Protein AF-Q2KKU9-F1 (afdb_monomer_lite)

Foldseek 3Di:
DDPDDDPDDQDEAEAEPPVDPPDPDDPVNSCVVCVVVVHHYFYAYPPVRPRVCVVVVD

Secondary structure (DSSP, 8-state):
------S-----EEEE-TT-S--SS-HHHHHHHHHHHT--EEEEBTTTTBTHHHHHH-

Sequence (58 aa):
TRVKDSEDVPMVLVGNKCDLPSRTVDTKQAQDLARSYGIPFIETSAKTRQGVDDAFTR

InterPro domains:
  IPR001806 Small GTPase [PF00071] (4-57)
  IPR001806 Small GTPase [PS51421] (1-58)
  IPR005225 Small GTP-binding domain [TIGR00231] (2-56)
  IPR020849 Small GTPase, Ras-type [PTHR24070] (2-57)
  IPR027417 P-loop containing nucleoside triphosphate hydrolase [G3DSA:3.40.50.300] (1-58)
  IPR027417 P-loop containing nucleoside triphosphate hydrolase [SSF52540] (5-57)

Radius of gyration: 13.5 Å; chains: 1; bounding box: 40×22×24 Å

Organism: Siniperca chuatsi (NCBI:txid119488)

Structure (mmCIF, N/CA/C/O backbone):
data_AF-Q2KKU9-F1
#
_entry.id   AF-Q2KKU9-F1
#
loop_
_atom_site.group_PDB
_atom_site.id
_atom_site.type_symbol
_atom_site.label_atom_id
_atom_site.label_alt_id
_atom_site.lab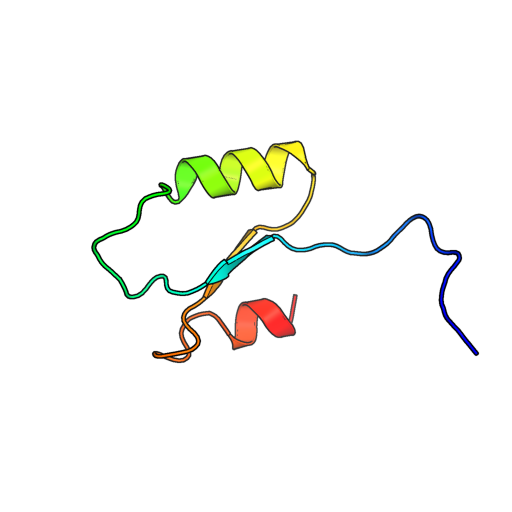el_comp_id
_atom_site.label_asym_id
_atom_site.label_entity_id
_atom_site.label_seq_id
_atom_site.pdbx_PDB_ins_code
_atom_site.Cartn_x
_atom_site.Cartn_y
_atom_site.Cartn_z
_atom_site.occupancy
_atom_site.B_iso_or_equiv
_atom_site.auth_seq_id
_atom_site.auth_comp_id
_atom_site.auth_asym_id
_atom_site.auth_atom_id
_atom_site.pdbx_PDB_model_num
ATOM 1 N N . THR A 1 1 ? -32.281 -10.849 0.956 1.00 43.06 1 THR A N 1
ATOM 2 C CA . THR A 1 1 ? -32.560 -9.772 1.931 1.00 43.06 1 THR A CA 1
ATOM 3 C C . THR A 1 1 ? -31.438 -8.767 1.813 1.00 43.06 1 THR A C 1
ATOM 5 O O . THR A 1 1 ? -30.285 -9.170 1.845 1.00 43.06 1 THR A O 1
ATOM 8 N N . ARG A 1 2 ? -31.746 -7.512 1.475 1.00 51.53 2 ARG A N 1
ATOM 9 C CA . ARG A 1 2 ? -30.753 -6.509 1.065 1.00 51.53 2 ARG A CA 1
ATOM 10 C C . ARG A 1 2 ? -30.015 -6.015 2.311 1.00 51.53 2 ARG A C 1
ATOM 12 O O . ARG A 1 2 ? -30.610 -5.313 3.116 1.00 51.53 2 ARG A O 1
ATOM 19 N N . VAL A 1 3 ? -28.764 -6.434 2.474 1.00 52.88 3 VAL A N 1
ATOM 20 C CA . VAL A 1 3 ? -27.878 -6.023 3.572 1.00 52.88 3 VAL A CA 1
ATOM 21 C C . VAL A 1 3 ? -27.575 -4.536 3.373 1.00 52.88 3 VAL A C 1
ATOM 23 O O . VAL A 1 3 ? -26.808 -4.182 2.480 1.00 52.88 3 VAL A O 1
ATOM 26 N N . LYS A 1 4 ? -28.290 -3.649 4.071 1.00 61.28 4 LYS A N 1
ATOM 27 C CA . LYS A 1 4 ? -28.087 -2.194 3.969 1.00 61.28 4 LYS A CA 1
ATOM 28 C C . LYS A 1 4 ? -28.015 -1.454 5.304 1.00 61.28 4 LYS A C 1
ATOM 30 O O . LYS A 1 4 ? -27.872 -0.243 5.267 1.00 61.28 4 LYS A O 1
ATOM 35 N N . ASP A 1 5 ? -27.997 -2.146 6.437 1.00 55.72 5 ASP A N 1
ATOM 36 C CA . ASP A 1 5 ? -27.984 -1.484 7.747 1.00 55.72 5 ASP A CA 1
ATOM 37 C C . ASP A 1 5 ? -26.962 -2.140 8.683 1.00 55.72 5 ASP A C 1
ATOM 39 O O . ASP A 1 5 ? -27.286 -2.735 9.707 1.00 55.72 5 ASP A O 1
ATOM 43 N N . SER A 1 6 ? -25.692 -2.088 8.292 1.00 56.44 6 SER A N 1
ATOM 44 C CA . SER A 1 6 ? -24.574 -2.302 9.211 1.00 56.44 6 SER A CA 1
ATOM 45 C C . SER A 1 6 ? -23.633 -1.122 9.033 1.00 56.44 6 SER A C 1
ATOM 47 O O . SER A 1 6 ? -23.047 -0.961 7.967 1.00 56.44 6 SER A O 1
ATOM 49 N N . GLU A 1 7 ? -23.565 -0.256 10.045 1.00 59.44 7 GLU A N 1
ATOM 50 C CA . GLU A 1 7 ? -22.663 0.907 10.064 1.00 59.44 7 GLU A CA 1
ATOM 51 C C . GLU A 1 7 ? -21.184 0.480 10.153 1.00 59.44 7 GLU A C 1
ATOM 53 O O . GLU A 1 7 ? -20.294 1.248 9.799 1.00 59.44 7 GLU A O 1
ATOM 58 N N . ASP A 1 8 ? -20.937 -0.778 10.528 1.00 60.62 8 ASP A N 1
ATOM 59 C CA . ASP A 1 8 ? -19.634 -1.438 10.521 1.00 60.62 8 ASP A CA 1
ATOM 60 C C . ASP A 1 8 ? -19.486 -2.303 9.259 1.00 60.62 8 ASP A C 1
ATOM 62 O O . ASP A 1 8 ? -19.841 -3.486 9.228 1.00 60.62 8 ASP A O 1
ATOM 66 N N . VAL A 1 9 ? -18.992 -1.696 8.178 1.00 70.25 9 VAL A N 1
ATOM 67 C CA . VAL A 1 9 ? -18.555 -2.436 6.987 1.00 70.25 9 VAL A CA 1
ATOM 68 C C . VAL A 1 9 ? -17.037 -2.595 7.068 1.00 70.25 9 VAL A C 1
ATOM 70 O O . VAL A 1 9 ? -16.337 -1.579 7.066 1.00 70.25 9 VAL A O 1
ATOM 73 N N . PRO A 1 10 ? -16.497 -3.828 7.099 1.00 72.88 10 PRO A N 1
ATOM 74 C CA . PRO A 1 10 ? -15.058 -4.027 7.022 1.00 72.88 10 PRO A CA 1
ATOM 75 C C . PRO A 1 10 ? -14.566 -3.514 5.666 1.00 72.88 10 PRO A C 1
ATOM 77 O O . PRO A 1 10 ? -14.920 -4.039 4.609 1.00 72.88 10 PRO A O 1
ATOM 80 N N . MET A 1 11 ? -13.784 -2.439 5.701 1.00 80.56 11 MET A N 1
ATOM 81 C CA . MET A 1 11 ? -13.197 -1.808 4.524 1.00 80.56 11 MET A CA 1
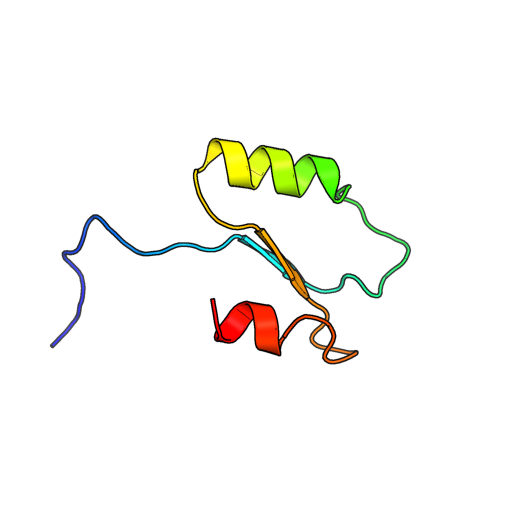ATOM 82 C C . MET A 1 11 ? -11.699 -2.110 4.477 1.00 80.56 11 MET A C 1
ATOM 84 O O . MET A 1 11 ? -11.032 -2.125 5.505 1.00 80.56 11 MET A O 1
ATOM 88 N N . VAL A 1 12 ? -11.165 -2.319 3.274 1.00 82.56 12 VAL A N 1
ATOM 89 C CA . VAL A 1 12 ? -9.733 -2.514 3.012 1.00 82.56 12 VAL A CA 1
ATOM 90 C C . VAL A 1 12 ? -9.322 -1.618 1.851 1.00 82.56 12 VAL A C 1
ATOM 92 O O . VAL A 1 12 ? -10.018 -1.534 0.836 1.00 82.56 12 VAL A O 1
ATOM 95 N N . LEU A 1 13 ? -8.194 -0.925 1.991 1.00 83.56 13 LEU A N 1
ATOM 96 C CA . LEU A 1 13 ? -7.625 -0.124 0.916 1.00 83.56 13 LEU A CA 1
ATOM 97 C C . LEU A 1 13 ? -6.728 -1.009 0.050 1.00 83.56 13 LEU A C 1
ATOM 99 O O . LEU A 1 13 ? -5.735 -1.548 0.534 1.00 83.56 13 LEU A O 1
ATOM 103 N N . VAL A 1 14 ? -7.047 -1.132 -1.239 1.00 82.00 14 VAL A N 1
ATOM 104 C CA . VAL A 1 14 ? -6.268 -1.955 -2.174 1.00 82.00 14 VAL A CA 1
ATOM 105 C C . VAL A 1 14 ? -5.567 -1.088 -3.217 1.00 82.00 14 VAL A C 1
ATOM 107 O O . VAL A 1 14 ? -6.205 -0.483 -4.079 1.00 82.00 14 VAL A O 1
ATOM 110 N N . GLY A 1 15 ? -4.236 -1.055 -3.170 1.00 79.69 15 GLY A N 1
ATOM 111 C CA . GLY A 1 15 ? -3.387 -0.415 -4.174 1.00 79.69 15 GLY A CA 1
ATOM 112 C C . GLY A 1 15 ? -3.163 -1.338 -5.369 1.00 79.69 15 GLY A C 1
ATOM 113 O O . GLY A 1 15 ? -2.180 -2.072 -5.400 1.00 79.69 15 GLY A O 1
ATOM 114 N N . ASN A 1 16 ? -4.081 -1.339 -6.338 1.00 76.88 16 ASN A N 1
ATOM 115 C CA . ASN A 1 16 ? -3.959 -2.174 -7.539 1.00 76.88 16 ASN A CA 1
ATOM 116 C C . ASN A 1 16 ? -2.919 -1.609 -8.533 1.00 76.88 16 ASN A C 1
ATOM 118 O O . ASN A 1 16 ? -2.742 -0.395 -8.637 1.00 76.88 16 ASN A O 1
ATOM 122 N N . LYS A 1 17 ? -2.327 -2.487 -9.352 1.00 70.94 17 LYS A N 1
ATOM 123 C CA . LYS A 1 17 ? -1.310 -2.201 -10.385 1.00 70.94 17 LYS A CA 1
ATOM 124 C C . LYS A 1 17 ? 0.070 -1.822 -9.835 1.00 70.94 17 LYS A C 1
ATOM 126 O O . LYS A 1 17 ? 0.771 -0.991 -10.416 1.00 70.94 17 LYS A O 1
ATOM 131 N N . CYS A 1 18 ? 0.498 -2.468 -8.748 1.00 66.75 18 CYS A N 1
ATOM 132 C CA . CYS A 1 18 ? 1.837 -2.275 -8.178 1.00 66.75 18 CYS A CA 1
ATOM 133 C C . CYS A 1 18 ? 2.994 -2.705 -9.114 1.00 66.75 18 CYS A C 1
ATOM 135 O O . CYS A 1 18 ? 4.161 -2.549 -8.759 1.00 66.75 18 CYS A O 1
ATOM 137 N N . ASP A 1 19 ? 2.705 -3.277 -10.283 1.00 68.12 19 ASP A N 1
ATOM 138 C CA . ASP A 1 19 ? 3.681 -3.658 -11.307 1.00 68.12 19 ASP A CA 1
ATOM 139 C C . ASP A 1 19 ? 4.148 -2.477 -12.173 1.00 68.12 19 ASP A C 1
ATOM 141 O O . ASP A 1 19 ? 5.212 -2.550 -12.786 1.00 68.12 19 ASP A O 1
ATOM 145 N N . LEU A 1 20 ? 3.388 -1.377 -12.221 1.00 72.62 20 LEU A N 1
ATOM 146 C CA . LEU A 1 20 ? 3.766 -0.198 -12.996 1.00 72.62 20 LEU A CA 1
ATOM 147 C C . LEU A 1 20 ? 4.842 0.613 -12.251 1.00 72.62 20 LEU A C 1
ATOM 149 O O . LEU A 1 20 ? 4.609 1.049 -11.124 1.00 72.62 20 LEU A O 1
ATOM 153 N N . PRO A 1 21 ? 6.004 0.889 -12.871 1.00 64.44 21 PRO A N 1
ATOM 154 C CA . PRO A 1 21 ? 7.020 1.755 -12.274 1.00 64.44 21 PRO A CA 1
ATOM 155 C C . PRO A 1 21 ? 6.586 3.231 -12.230 1.00 64.44 21 PRO A C 1
ATOM 157 O O . PRO A 1 21 ? 7.095 3.990 -11.413 1.00 64.44 21 PRO A O 1
ATOM 160 N N . SER A 1 22 ? 5.612 3.642 -13.053 1.00 68.44 22 SER A N 1
ATOM 161 C CA . SER A 1 22 ? 5.041 4.998 -13.077 1.00 68.44 22 SER A CA 1
ATOM 162 C C . SER A 1 22 ? 3.955 5.192 -12.008 1.00 68.44 22 SER A C 1
ATOM 164 O O . SER A 1 22 ? 2.801 5.507 -12.315 1.00 68.44 22 SER A O 1
ATOM 166 N N . ARG A 1 23 ? 4.292 4.943 -10.744 1.00 68.88 23 ARG A N 1
ATOM 167 C CA . ARG A 1 23 ? 3.356 5.116 -9.626 1.00 68.88 23 ARG A CA 1
ATOM 168 C C . ARG A 1 23 ? 3.194 6.608 -9.352 1.00 68.88 23 ARG A C 1
ATOM 170 O O . ARG A 1 23 ? 4.181 7.291 -9.105 1.00 68.88 23 ARG A O 1
ATOM 177 N N . THR A 1 24 ? 1.966 7.119 -9.384 1.00 74.25 24 THR A N 1
ATOM 178 C CA .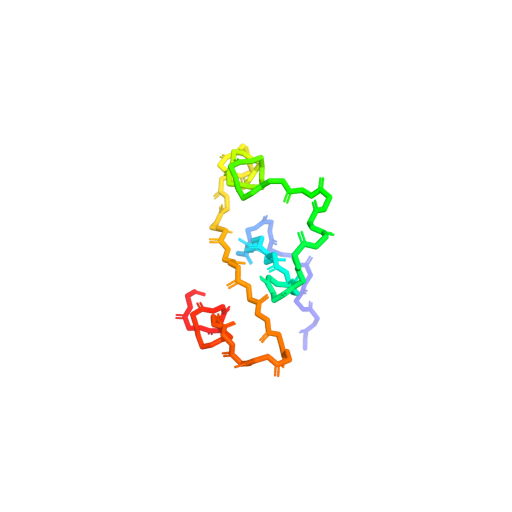 THR A 1 24 ? 1.682 8.509 -8.972 1.00 74.25 24 THR A CA 1
ATOM 179 C C . THR A 1 24 ? 1.558 8.638 -7.453 1.00 74.25 24 THR A C 1
ATOM 181 O O . THR A 1 24 ? 1.722 9.727 -6.915 1.00 74.25 24 THR A O 1
ATOM 184 N N . VAL A 1 25 ? 1.268 7.531 -6.765 1.00 73.25 25 VAL A N 1
ATOM 185 C CA . VAL A 1 25 ? 1.098 7.474 -5.312 1.00 73.25 25 VAL A CA 1
ATOM 186 C C . VAL A 1 25 ? 2.211 6.619 -4.729 1.00 73.25 25 VAL A C 1
ATOM 188 O O . VAL A 1 25 ? 2.419 5.487 -5.169 1.00 73.25 25 VAL A O 1
ATOM 191 N N . ASP A 1 26 ? 2.920 7.173 -3.751 1.00 80.81 26 ASP A N 1
ATOM 192 C CA . ASP A 1 26 ? 3.924 6.438 -2.991 1.00 80.81 26 ASP A CA 1
ATOM 193 C C . ASP A 1 26 ? 3.244 5.468 -2.014 1.00 80.81 26 ASP A C 1
ATOM 195 O O . ASP A 1 26 ? 2.225 5.798 -1.396 1.00 80.81 26 ASP A O 1
ATOM 199 N N . THR A 1 27 ? 3.819 4.278 -1.841 1.00 79.88 27 THR A N 1
ATOM 200 C CA . THR A 1 27 ? 3.310 3.250 -0.923 1.00 79.88 27 THR A CA 1
ATOM 201 C C . THR A 1 27 ? 3.143 3.799 0.497 1.00 79.88 27 THR A C 1
ATOM 203 O O . THR A 1 27 ? 2.151 3.501 1.163 1.00 79.88 27 THR A O 1
ATOM 206 N N . LYS A 1 28 ? 4.046 4.681 0.948 1.00 82.50 28 LYS A N 1
ATOM 207 C CA . LYS A 1 28 ? 3.960 5.315 2.268 1.00 82.50 28 LYS A CA 1
ATOM 208 C C . LYS A 1 28 ? 2.736 6.220 2.394 1.00 82.50 28 LYS A C 1
ATOM 210 O O . LYS A 1 28 ? 2.048 6.176 3.409 1.00 82.50 28 LYS A O 1
ATOM 215 N N . GLN A 1 29 ? 2.431 6.997 1.355 1.00 85.56 29 GLN A N 1
ATOM 216 C CA . GLN A 1 29 ? 1.259 7.876 1.328 1.00 85.56 29 GLN A CA 1
ATOM 217 C C . GLN A 1 29 ? -0.045 7.079 1.416 1.00 85.56 29 GLN A C 1
ATOM 219 O O . GLN A 1 29 ? -0.941 7.441 2.177 1.00 85.56 29 GLN A O 1
ATOM 224 N N . ALA A 1 30 ? -0.143 5.977 0.670 1.00 83.06 30 ALA A N 1
ATOM 225 C CA . ALA A 1 30 ? -1.307 5.097 0.717 1.00 83.06 30 ALA A CA 1
ATOM 226 C C . ALA A 1 30 ? -1.448 4.401 2.082 1.00 83.06 30 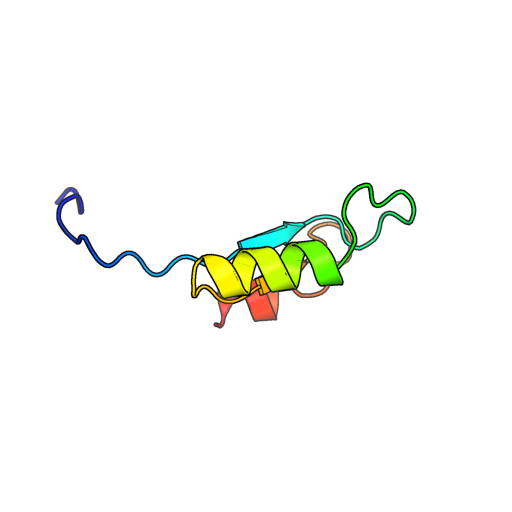ALA A C 1
ATOM 228 O O . ALA A 1 30 ? -2.556 4.270 2.602 1.00 83.06 30 ALA A O 1
ATOM 229 N N . GLN A 1 31 ? -0.330 4.012 2.697 1.00 84.62 31 GLN A N 1
ATOM 230 C CA . GLN A 1 31 ? -0.325 3.382 4.014 1.00 84.62 31 GLN A CA 1
ATOM 231 C C . GLN A 1 31 ? -0.710 4.357 5.136 1.00 84.62 31 GLN A C 1
ATOM 233 O O . GLN A 1 31 ? -1.478 3.988 6.025 1.00 84.62 31 GLN A O 1
ATOM 238 N N . ASP A 1 32 ? -0.234 5.603 5.085 1.00 87.44 32 ASP A N 1
ATOM 239 C CA . ASP A 1 32 ? -0.639 6.650 6.029 1.00 87.44 32 ASP A CA 1
ATOM 240 C C . ASP A 1 32 ? -2.122 7.017 5.851 1.00 87.44 32 ASP A C 1
ATOM 242 O O . ASP A 1 32 ? -2.833 7.200 6.841 1.00 87.44 32 ASP A O 1
ATOM 246 N N . LEU A 1 33 ? -2.625 7.026 4.610 1.00 86.38 33 LEU A N 1
ATOM 247 C CA . LEU A 1 33 ? -4.047 7.212 4.325 1.00 86.38 33 LEU A CA 1
ATOM 248 C C . LEU A 1 33 ? -4.888 6.082 4.935 1.00 86.38 33 LEU A C 1
ATOM 250 O O . LEU A 1 33 ? -5.838 6.352 5.666 1.00 86.38 33 LEU A O 1
ATOM 254 N N . ALA A 1 34 ? -4.518 4.822 4.711 1.00 86.69 34 ALA A N 1
ATOM 255 C CA . ALA A 1 34 ? -5.224 3.680 5.288 1.00 86.69 34 ALA A CA 1
ATOM 256 C C . ALA A 1 34 ? -5.202 3.693 6.822 1.00 86.69 34 ALA A C 1
ATOM 258 O O . ALA A 1 34 ? -6.233 3.468 7.455 1.00 86.69 34 ALA A O 1
ATOM 259 N N . ARG A 1 35 ? -4.062 4.068 7.425 1.00 85.88 35 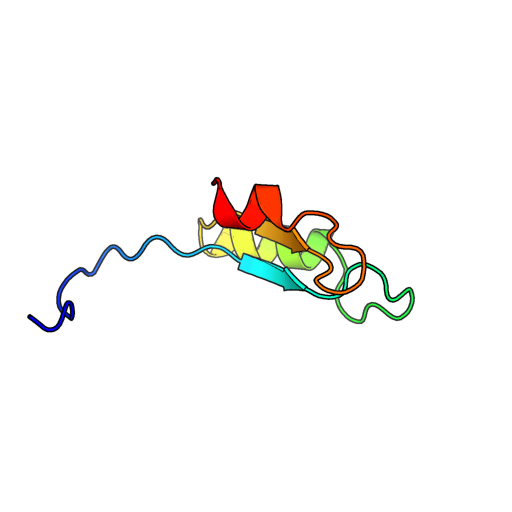ARG A N 1
ATOM 260 C CA . ARG A 1 35 ? -3.952 4.276 8.875 1.00 85.88 35 ARG A CA 1
ATOM 261 C C . ARG A 1 35 ? -4.903 5.370 9.362 1.00 85.88 35 ARG A C 1
ATOM 263 O O . ARG A 1 35 ? -5.510 5.194 10.411 1.00 85.88 35 ARG A O 1
ATOM 270 N N . SER A 1 36 ? -5.060 6.462 8.611 1.00 87.81 36 SER A N 1
ATOM 271 C CA . SER A 1 36 ? -5.987 7.549 8.962 1.00 87.81 36 SER A CA 1
ATOM 272 C C . SER A 1 36 ? -7.456 7.115 8.927 1.00 87.81 36 SER A C 1
ATOM 274 O O . SER A 1 36 ? -8.248 7.572 9.745 1.00 87.81 36 SER A O 1
ATOM 276 N N . TYR A 1 37 ? -7.796 6.182 8.035 1.00 83.69 37 TYR A N 1
ATOM 277 C CA . TYR A 1 37 ? -9.118 5.561 7.961 1.00 83.69 37 TYR A CA 1
ATOM 278 C C . TYR A 1 37 ? -9.292 4.382 8.931 1.00 83.69 37 TYR A C 1
ATOM 280 O O . TYR A 1 37 ? -10.400 3.873 9.060 1.00 83.69 37 TYR A O 1
ATOM 288 N N . GLY A 1 38 ? -8.225 3.931 9.602 1.00 84.75 38 GLY A N 1
ATOM 289 C CA . GLY A 1 38 ? -8.258 2.753 10.472 1.00 84.75 38 GLY A CA 1
ATOM 290 C C . GLY A 1 38 ? -8.446 1.430 9.722 1.00 84.75 38 GLY A C 1
ATOM 291 O O . GLY A 1 38 ? -8.851 0.443 10.329 1.00 84.75 38 GLY A O 1
ATOM 292 N N . ILE A 1 39 ? -8.156 1.398 8.418 1.00 86.31 39 ILE A N 1
ATOM 293 C CA . ILE A 1 39 ? -8.366 0.231 7.552 1.00 86.31 39 ILE A CA 1
ATOM 294 C C . ILE A 1 39 ? -7.035 -0.405 7.134 1.00 86.31 39 ILE A C 1
ATOM 296 O O . ILE A 1 39 ? -6.024 0.293 7.007 1.00 86.31 39 ILE A O 1
ATOM 300 N N . PRO A 1 40 ? -6.995 -1.726 6.889 1.00 84.50 40 PRO A N 1
ATOM 301 C CA . PRO A 1 40 ? -5.823 -2.377 6.317 1.00 84.50 40 PRO A CA 1
ATOM 302 C C . PRO A 1 40 ? -5.534 -1.873 4.895 1.00 84.50 40 PRO A C 1
ATOM 304 O O . PRO A 1 40 ? -6.446 -1.558 4.133 1.00 84.50 40 PRO A O 1
ATOM 307 N N . PHE A 1 41 ? -4.249 -1.823 4.535 1.00 85.44 41 PHE A N 1
ATOM 308 C CA . PHE A 1 41 ? -3.772 -1.509 3.185 1.00 85.44 41 PHE A CA 1
ATOM 309 C C . PHE A 1 41 ? -3.062 -2.713 2.574 1.00 85.44 41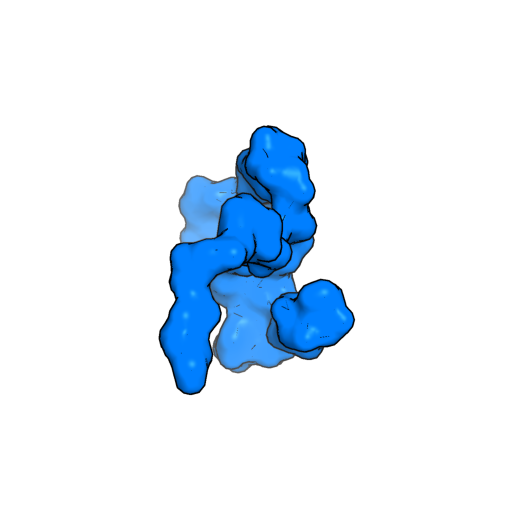 PHE A C 1
ATOM 311 O O . PHE A 1 41 ? -2.221 -3.325 3.236 1.00 85.44 41 PHE A O 1
ATOM 318 N N . ILE A 1 42 ? -3.384 -3.035 1.321 1.00 82.81 42 ILE A N 1
ATOM 319 C CA . ILE A 1 42 ? -2.797 -4.156 0.582 1.00 82.81 42 ILE A CA 1
ATOM 320 C C . ILE A 1 42 ? -2.466 -3.702 -0.838 1.00 82.81 42 ILE A C 1
ATOM 322 O O . ILE A 1 42 ? -3.322 -3.195 -1.560 1.00 82.81 42 ILE A O 1
ATOM 326 N N . GLU A 1 43 ? -1.225 -3.901 -1.266 1.00 80.44 43 GLU A N 1
ATOM 327 C CA . GLU A 1 43 ? -0.838 -3.686 -2.658 1.00 80.44 43 GLU A CA 1
ATOM 328 C C . GLU A 1 43 ? -1.067 -4.959 -3.457 1.00 80.44 43 GLU A C 1
ATOM 330 O O . GLU A 1 43 ? -0.628 -6.044 -3.076 1.00 80.44 43 GLU A O 1
ATOM 335 N N . THR A 1 44 ? -1.752 -4.820 -4.585 1.00 78.69 44 THR A N 1
ATOM 336 C CA . THR A 1 44 ? -2.013 -5.938 -5.482 1.00 78.69 44 THR A CA 1
ATOM 337 C C . THR A 1 44 ? -1.639 -5.587 -6.909 1.00 78.69 44 THR A C 1
ATOM 339 O O . THR A 1 44 ? -1.644 -4.432 -7.339 1.00 78.69 44 THR A O 1
ATOM 342 N N . SER A 1 45 ? -1.330 -6.606 -7.694 1.00 75.06 45 SER A N 1
ATOM 343 C CA . SER A 1 45 ? -1.351 -6.505 -9.141 1.00 75.06 45 SER A CA 1
ATOM 344 C C . SER A 1 45 ? -2.179 -7.649 -9.686 1.00 75.06 45 SER A C 1
ATOM 346 O O . SER A 1 45 ? -1.758 -8.806 -9.709 1.00 75.06 45 SER A O 1
ATOM 348 N N . ALA A 1 46 ? -3.362 -7.307 -10.193 1.00 71.25 46 ALA A N 1
ATOM 349 C CA . ALA A 1 46 ? -4.200 -8.257 -10.916 1.00 71.25 46 ALA A CA 1
ATOM 350 C C . ALA A 1 46 ? -3.485 -8.840 -12.153 1.00 71.25 46 ALA A C 1
ATOM 352 O O . ALA A 1 46 ? -3.819 -9.937 -12.595 1.00 71.25 46 ALA A O 1
ATOM 353 N N . LYS A 1 47 ? -2.484 -8.131 -12.701 1.00 68.12 47 LYS A N 1
ATOM 354 C CA . LYS A 1 47 ? -1.723 -8.559 -13.880 1.00 68.12 47 LYS A CA 1
ATOM 355 C C . LYS A 1 47 ? -0.663 -9.606 -13.542 1.00 68.12 47 LYS A C 1
ATOM 357 O O . LYS A 1 47 ? -0.521 -10.570 -14.287 1.00 68.12 47 LYS A O 1
ATOM 362 N N . THR A 1 48 ? 0.068 -9.434 -12.440 1.00 64.94 48 THR A N 1
ATOM 363 C CA . THR A 1 48 ? 1.105 -10.391 -12.009 1.00 64.94 48 THR A CA 1
ATOM 364 C C . THR A 1 48 ? 0.596 -11.404 -10.982 1.00 64.94 48 THR A C 1
ATOM 366 O O . THR A 1 48 ? 1.371 -12.245 -10.538 1.00 64.94 48 THR A O 1
ATOM 369 N N . ARG A 1 49 ? -0.695 -11.342 -10.609 1.00 67.12 49 ARG A N 1
ATOM 370 C CA . ARG A 1 49 ? -1.302 -12.068 -9.472 1.00 67.12 49 ARG A CA 1
ATOM 371 C C . ARG A 1 49 ? -0.636 -11.782 -8.119 1.00 67.12 49 ARG A C 1
ATOM 373 O O . ARG A 1 49 ? -0.919 -12.454 -7.135 1.00 67.12 49 ARG A O 1
ATOM 380 N N . GLN A 1 50 ? 0.213 -10.766 -8.037 1.00 70.69 50 GLN A N 1
ATOM 381 C CA . GLN A 1 50 ? 0.922 -10.428 -6.812 1.00 70.69 50 GLN A CA 1
ATOM 382 C C . GLN A 1 50 ? -0.043 -9.809 -5.791 1.00 70.69 50 GLN A C 1
ATOM 384 O O . GLN A 1 50 ? -0.801 -8.904 -6.138 1.00 70.69 50 GLN A O 1
ATOM 389 N N . GLY A 1 51 ? -0.035 -10.311 -4.552 1.00 66.56 51 GLY A N 1
ATOM 390 C CA . GLY A 1 51 ? -0.840 -9.788 -3.436 1.00 66.56 51 GLY A CA 1
ATOM 391 C C . GLY A 1 51 ? -2.348 -10.054 -3.527 1.00 66.56 51 GLY A C 1
ATOM 392 O O . GLY A 1 51 ? -3.090 -9.639 -2.643 1.00 66.56 51 GLY A O 1
ATOM 393 N N . VAL A 1 52 ? -2.821 -10.736 -4.577 1.00 69.81 52 VAL A N 1
ATOM 394 C CA . VAL A 1 52 ? -4.254 -11.010 -4.763 1.00 69.81 52 VAL A CA 1
ATOM 395 C C . VAL A 1 52 ? -4.771 -11.933 -3.658 1.00 69.81 52 VAL A C 1
ATOM 397 O O . VAL A 1 52 ? -5.779 -11.606 -3.045 1.00 69.81 52 VAL A O 1
ATOM 400 N N . ASP A 1 53 ? -4.065 -13.019 -3.335 1.00 74.25 53 ASP A N 1
ATOM 401 C CA . ASP A 1 53 ? -4.455 -13.912 -2.234 1.00 74.25 53 ASP A CA 1
ATOM 402 C C . ASP A 1 53 ? -4.513 -13.180 -0.883 1.00 74.25 53 ASP A C 1
ATOM 404 O O . ASP A 1 53 ? -5.483 -13.333 -0.140 1.00 74.25 53 ASP A O 1
ATOM 408 N N . ASP A 1 54 ? -3.548 -12.301 -0.603 1.00 70.31 54 ASP A N 1
ATOM 409 C CA . ASP A 1 54 ? -3.529 -11.503 0.628 1.00 70.31 54 ASP A CA 1
ATOM 410 C C . ASP A 1 54 ? -4.720 -10.534 0.715 1.00 70.31 54 ASP A C 1
ATOM 412 O O . ASP A 1 54 ? -5.237 -10.306 1.806 1.00 70.31 54 ASP A O 1
ATOM 416 N N . ALA A 1 55 ? -5.190 -9.998 -0.419 1.00 70.44 55 ALA A N 1
ATOM 417 C CA . ALA A 1 55 ? -6.347 -9.102 -0.476 1.00 70.44 55 ALA A CA 1
ATOM 418 C C . ALA A 1 55 ? -7.701 -9.804 -0.309 1.00 70.44 55 ALA A C 1
ATOM 420 O O . ALA A 1 55 ? -8.670 -9.147 0.063 1.00 70.44 55 ALA A O 1
ATOM 421 N N . PHE A 1 56 ? -7.783 -11.107 -0.593 1.00 67.94 56 PHE A N 1
ATOM 422 C CA . PHE A 1 56 ? -9.017 -11.891 -0.458 1.00 67.94 56 PHE A CA 1
ATOM 423 C C . PHE A 1 56 ? -9.075 -12.735 0.823 1.00 67.94 56 PHE A C 1
ATOM 425 O O . PHE A 1 56 ? -10.158 -13.185 1.192 1.00 67.94 56 PHE A O 1
ATOM 432 N N . THR A 1 57 ? -7.940 -12.958 1.495 1.00 68.69 57 THR A N 1
ATOM 433 C CA . THR A 1 57 ? -7.849 -13.827 2.686 1.00 68.69 57 THR A CA 1
ATOM 434 C C . THR A 1 57 ? -7.798 -13.043 4.008 1.00 68.69 57 THR A C 1
ATOM 436 O O . THR A 1 57 ? -7.896 -13.655 5.072 1.00 68.69 57 THR A O 1
ATOM 439 N N . ARG A 1 58 ? -7.634 -11.712 3.966 1.00 54.25 58 ARG A N 1
ATOM 440 C CA . ARG A 1 58 ? -7.592 -10.833 5.150 1.00 54.25 58 ARG A CA 1
ATOM 441 C C . ARG A 1 58 ? -8.910 -10.143 5.463 1.00 54.25 58 ARG A C 1
ATOM 443 O O . ARG A 1 58 ? -9.639 -9.792 4.513 1.00 54.25 58 ARG A O 1
#

pLDDT: mean 73.34, std 10.54, range [43.06, 87.81]